Protein AF-A0A965MDY2-F1 (afdb_monomer_lite)

Foldseek 3Di:
DDPVLVVVVVCLVVLHWDDDDQWTWDADPVSWTFIGGNNHTFWIWDADPVRDIDIDGDLVSCQVDVDPVSQVNCVSVVFQWDADPQFIDTPPHTRHGD

Structure (mmCIF, N/CA/C/O backbone):
data_AF-A0A965MDY2-F1
#
_entry.id   AF-A0A965MDY2-F1
#
loop_
_atom_site.group_PDB
_atom_site.id
_atom_site.type_symbol
_atom_site.label_atom_id
_atom_site.label_alt_id
_atom_site.label_comp_id
_atom_site.label_asym_id
_atom_site.label_entity_id
_atom_site.label_seq_id
_atom_site.pdbx_PDB_ins_code
_atom_site.Cartn_x
_atom_site.Cartn_y
_atom_site.Cartn_z
_atom_site.occupancy
_atom_site.B_iso_or_equiv
_atom_site.auth_seq_id
_atom_site.auth_comp_id
_atom_site.auth_asym_id
_atom_site.auth_atom_id
_atom_site.pdbx_PDB_model_num
ATOM 1 N N . MET A 1 1 ? 6.616 -3.740 12.378 1.00 79.31 1 MET A N 1
ATOM 2 C CA . MET A 1 1 ? 6.148 -4.257 11.073 1.00 79.31 1 MET A CA 1
ATOM 3 C C . MET A 1 1 ? 5.757 -5.728 11.223 1.00 79.31 1 MET A C 1
ATOM 5 O O . MET A 1 1 ? 6.551 -6.496 11.761 1.00 79.31 1 MET A O 1
ATOM 9 N N . ARG A 1 2 ? 4.534 -6.100 10.824 1.00 93.31 2 ARG A N 1
ATOM 10 C CA . ARG A 1 2 ? 3.957 -7.462 10.890 1.00 93.31 2 ARG A CA 1
ATOM 11 C C . ARG A 1 2 ? 4.577 -8.383 9.825 1.00 93.31 2 ARG A C 1
ATOM 13 O O . ARG A 1 2 ? 5.102 -7.896 8.832 1.00 93.31 2 ARG A O 1
ATOM 20 N N . GLN A 1 3 ? 4.466 -9.707 9.978 1.00 96.00 3 GLN A N 1
ATOM 21 C CA . GLN A 1 3 ? 5.024 -10.676 9.014 1.00 96.00 3 GLN A CA 1
ATOM 22 C C . GLN A 1 3 ? 4.501 -10.463 7.581 1.00 96.00 3 GLN A C 1
ATOM 24 O O . GLN A 1 3 ? 5.283 -10.374 6.642 1.00 96.00 3 GLN A O 1
ATOM 29 N N . ILE A 1 4 ? 3.187 -10.287 7.428 1.00 96.81 4 ILE A N 1
ATOM 30 C CA . ILE A 1 4 ? 2.542 -9.981 6.141 1.00 96.81 4 ILE A CA 1
ATOM 31 C C . ILE A 1 4 ? 3.070 -8.684 5.496 1.00 96.81 4 ILE A C 1
ATOM 33 O O . ILE A 1 4 ? 3.153 -8.590 4.280 1.00 96.81 4 ILE A O 1
ATOM 37 N N . GLU A 1 5 ? 3.473 -7.692 6.295 1.00 97.75 5 GLU A N 1
ATOM 38 C CA . GLU A 1 5 ? 4.050 -6.437 5.792 1.00 97.75 5 GLU A CA 1
ATOM 39 C C . GLU A 1 5 ? 5.488 -6.635 5.313 1.00 97.75 5 GLU A C 1
ATOM 41 O O . GLU A 1 5 ? 5.860 -6.102 4.274 1.00 97.75 5 GLU A O 1
ATOM 46 N N . LYS A 1 6 ? 6.279 -7.448 6.025 1.00 98.00 6 LYS A N 1
ATOM 47 C CA . LYS A 1 6 ? 7.633 -7.818 5.591 1.00 98.00 6 LYS A CA 1
ATOM 48 C C . LYS A 1 6 ? 7.599 -8.574 4.263 1.00 98.00 6 LYS A C 1
ATOM 50 O O . LYS A 1 6 ? 8.365 -8.255 3.362 1.00 98.00 6 LYS A O 1
ATOM 55 N N . GLU A 1 7 ? 6.697 -9.548 4.139 1.00 98.25 7 GLU A N 1
ATOM 56 C CA . GLU A 1 7 ? 6.526 -10.339 2.914 1.00 98.25 7 GLU A CA 1
ATOM 57 C C . GLU A 1 7 ? 6.033 -9.484 1.737 1.00 98.25 7 GLU A C 1
ATOM 59 O O . GLU A 1 7 ? 6.542 -9.633 0.628 1.00 98.25 7 GLU A O 1
ATOM 64 N N . MET A 1 8 ? 5.114 -8.544 1.989 1.00 98.25 8 MET A N 1
ATOM 65 C CA . MET A 1 8 ? 4.680 -7.543 1.009 1.00 98.25 8 MET A CA 1
ATOM 66 C C . MET A 1 8 ? 5.859 -6.695 0.513 1.00 98.25 8 MET A C 1
ATOM 68 O O . MET A 1 8 ? 6.055 -6.568 -0.694 1.00 98.25 8 MET A O 1
ATOM 72 N N . CYS A 1 9 ? 6.661 -6.133 1.422 1.00 98.00 9 CYS A N 1
ATOM 73 C CA . CYS A 1 9 ? 7.816 -5.318 1.045 1.00 98.00 9 CYS A CA 1
ATOM 74 C C . CYS A 1 9 ? 8.869 -6.138 0.286 1.00 98.00 9 CYS A C 1
ATOM 76 O O . CYS A 1 9 ? 9.394 -5.659 -0.716 1.00 98.00 9 CYS A O 1
ATOM 78 N N . ALA A 1 10 ? 9.132 -7.381 0.703 1.00 98.19 10 ALA A N 1
ATOM 79 C CA . ALA A 1 10 ? 10.027 -8.285 -0.019 1.00 98.19 10 ALA A CA 1
ATOM 80 C C . ALA A 1 10 ? 9.533 -8.540 -1.451 1.00 98.19 10 ALA A C 1
ATOM 82 O O . ALA A 1 10 ? 10.301 -8.407 -2.395 1.00 98.19 10 ALA A O 1
ATOM 83 N N . ALA A 1 11 ? 8.234 -8.797 -1.637 1.00 98.00 11 ALA A N 1
ATOM 84 C CA . ALA A 1 11 ? 7.665 -8.996 -2.967 1.00 98.00 11 ALA A CA 1
ATOM 85 C C . ALA A 1 11 ? 7.825 -7.768 -3.886 1.00 98.00 11 ALA A C 1
ATOM 87 O O . ALA A 1 11 ? 8.104 -7.921 -5.075 1.00 98.00 11 ALA A O 1
ATOM 88 N N . ILE A 1 12 ? 7.703 -6.554 -3.336 1.00 97.88 12 ILE A N 1
ATOM 89 C CA . ILE A 1 12 ? 7.942 -5.306 -4.079 1.00 97.88 12 ILE A CA 1
ATOM 90 C C . ILE A 1 12 ? 9.416 -5.184 -4.487 1.00 97.88 12 ILE A C 1
ATOM 92 O O . ILE A 1 12 ? 9.709 -4.825 -5.630 1.00 97.88 12 ILE A O 1
ATOM 96 N N . VAL A 1 13 ? 10.342 -5.499 -3.577 1.00 96.81 13 VAL A N 1
ATOM 97 C CA . VAL A 1 13 ? 11.790 -5.468 -3.843 1.00 96.81 13 VAL A CA 1
ATOM 98 C C . VAL A 1 13 ? 12.173 -6.475 -4.929 1.00 96.81 13 VAL A C 1
ATOM 100 O O . VAL A 1 13 ? 12.847 -6.097 -5.893 1.00 96.81 13 VAL A O 1
ATOM 103 N N . ASP A 1 14 ? 11.672 -7.706 -4.805 1.00 96.38 14 ASP A N 1
ATOM 104 C CA . ASP A 1 14 ? 11.910 -8.834 -5.714 1.00 96.38 14 ASP A CA 1
ATOM 105 C C . ASP A 1 14 ? 11.169 -8.698 -7.054 1.00 96.38 14 ASP A C 1
ATOM 107 O O . ASP A 1 14 ? 11.382 -9.495 -7.966 1.00 96.38 14 ASP A O 1
ATOM 111 N N . ARG A 1 15 ? 10.285 -7.700 -7.184 1.00 95.69 15 ARG A N 1
ATOM 112 C CA . ARG A 1 15 ? 9.410 -7.485 -8.346 1.00 95.69 15 ARG A CA 1
ATOM 113 C C . ARG A 1 15 ? 8.567 -8.706 -8.714 1.00 95.69 15 ARG A C 1
ATOM 115 O O . ARG A 1 15 ? 8.432 -9.048 -9.888 1.00 95.69 15 ARG A O 1
ATOM 122 N N . ARG A 1 16 ? 7.997 -9.361 -7.706 1.00 96.62 16 ARG A N 1
ATOM 123 C CA . ARG A 1 16 ? 7.186 -10.568 -7.884 1.00 96.62 16 ARG A CA 1
ATOM 124 C C . ARG A 1 16 ? 5.755 -10.357 -7.425 1.00 96.62 16 ARG A C 1
ATOM 126 O O . ARG A 1 16 ? 5.496 -9.666 -6.438 1.00 96.62 16 ARG A O 1
ATOM 133 N N . ASP A 1 17 ? 4.843 -11.034 -8.106 1.00 98.19 17 ASP A N 1
ATOM 134 C CA . ASP A 1 17 ? 3.471 -11.164 -7.640 1.00 98.19 17 ASP A CA 1
ATOM 135 C C . ASP A 1 17 ? 3.445 -11.930 -6.314 1.00 98.19 17 ASP A C 1
ATOM 137 O O . ASP A 1 17 ? 4.195 -12.887 -6.082 1.00 98.19 17 ASP A O 1
ATOM 141 N N . TRP A 1 18 ? 2.593 -11.472 -5.405 1.00 98.56 18 TRP A N 1
ATOM 142 C CA . TRP A 1 18 ? 2.444 -12.074 -4.090 1.00 98.56 18 TRP A CA 1
ATOM 143 C C . TRP A 1 18 ? 1.078 -11.747 -3.504 1.00 98.56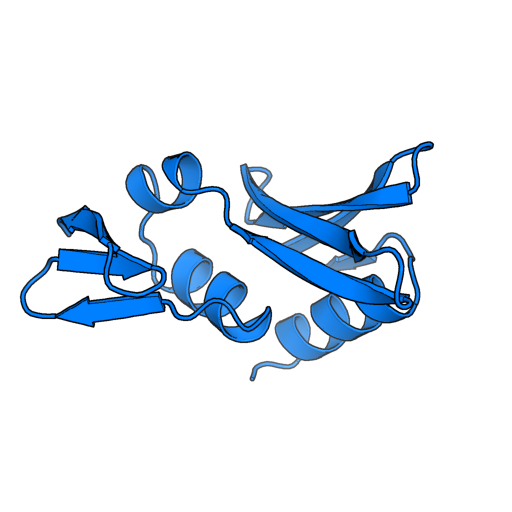 18 TRP A C 1
ATOM 145 O O . TRP A 1 18 ? 0.565 -10.641 -3.649 1.00 98.56 18 TRP A O 1
ATOM 155 N N . SER A 1 19 ? 0.498 -12.697 -2.785 1.00 97.94 19 SER A N 1
ATOM 156 C CA . SER A 1 19 ? -0.749 -12.497 -2.060 1.00 97.94 19 SER A CA 1
ATOM 157 C C . SER A 1 19 ? -0.734 -13.281 -0.766 1.00 97.94 19 SER A C 1
ATOM 159 O O . SER A 1 19 ? -0.314 -14.439 -0.749 1.00 97.94 19 SER A O 1
ATOM 161 N N . LYS A 1 20 ? -1.248 -12.674 0.298 1.00 97.75 20 LYS A N 1
ATOM 162 C CA . LYS A 1 20 ? -1.494 -13.346 1.568 1.00 97.75 20 LYS A CA 1
ATOM 163 C C . LYS A 1 20 ? -2.652 -12.682 2.288 1.00 97.75 20 LYS A C 1
ATOM 165 O O . LYS A 1 20 ? -2.694 -11.456 2.389 1.00 97.75 20 LYS A O 1
ATOM 170 N N . ASP A 1 21 ? -3.567 -13.495 2.803 1.00 96.44 21 ASP A N 1
ATOM 171 C CA . ASP A 1 21 ? -4.783 -13.047 3.477 1.00 96.44 21 ASP A CA 1
ATOM 172 C C . ASP A 1 21 ? -5.524 -11.978 2.649 1.00 96.44 21 ASP A C 1
ATOM 174 O O . ASP A 1 21 ? -6.021 -12.242 1.557 1.00 96.44 21 ASP A O 1
ATOM 178 N N . ASN A 1 22 ? -5.560 -10.744 3.147 1.00 96.25 22 ASN A N 1
ATOM 179 C CA . ASN A 1 22 ? -6.224 -9.606 2.527 1.00 96.25 22 ASN A CA 1
ATOM 180 C C . ASN A 1 22 ? -5.287 -8.680 1.741 1.00 96.25 22 ASN A C 1
ATOM 182 O O . ASN A 1 22 ? -5.751 -7.654 1.254 1.00 96.25 22 ASN A O 1
ATOM 186 N N . THR A 1 23 ? -3.988 -8.968 1.654 1.00 98.12 23 THR A N 1
ATOM 187 C CA . THR A 1 23 ? -2.993 -8.081 1.033 1.00 98.12 23 THR A CA 1
ATOM 188 C C . THR A 1 23 ? -2.403 -8.737 -0.217 1.00 98.12 23 THR A C 1
ATOM 190 O O . THR A 1 23 ? -2.072 -9.922 -0.205 1.00 98.12 23 THR A O 1
ATOM 193 N N . ARG A 1 24 ? -2.260 -7.975 -1.306 1.00 98.56 24 ARG A N 1
ATOM 194 C CA . ARG A 1 24 ? -1.718 -8.465 -2.582 1.00 98.56 24 ARG A CA 1
ATOM 195 C C . ARG A 1 24 ? -0.803 -7.434 -3.231 1.00 98.56 24 ARG A C 1
ATOM 197 O O . ARG A 1 24 ? -1.114 -6.251 -3.215 1.00 98.56 24 ARG A O 1
ATOM 204 N N . VAL A 1 25 ? 0.274 -7.899 -3.847 1.00 98.56 25 VAL A N 1
ATOM 205 C CA . VAL A 1 25 ? 1.153 -7.158 -4.755 1.00 98.56 25 VAL A CA 1
ATOM 206 C C . VAL A 1 25 ? 1.011 -7.793 -6.135 1.00 98.56 25 VAL A C 1
ATOM 208 O O . VAL A 1 25 ? 1.100 -9.014 -6.258 1.00 98.56 25 VAL A O 1
ATOM 211 N N . HIS A 1 26 ? 0.755 -6.979 -7.154 1.00 98.44 26 HIS A N 1
ATOM 212 C CA . HIS A 1 26 ? 0.651 -7.428 -8.539 1.00 98.44 26 HIS A CA 1
ATOM 213 C C . HIS A 1 26 ? 1.427 -6.488 -9.456 1.00 98.44 26 HIS A C 1
ATOM 215 O O . HIS A 1 26 ? 1.163 -5.286 -9.471 1.00 98.44 26 HIS A O 1
ATOM 221 N N . PHE A 1 27 ? 2.363 -7.029 -10.223 1.00 97.81 27 PHE A N 1
ATOM 222 C CA . PHE A 1 27 ? 3.134 -6.297 -11.210 1.00 97.81 27 PHE A CA 1
ATOM 223 C C . PHE A 1 27 ? 2.446 -6.342 -12.572 1.00 97.81 27 PHE A C 1
ATOM 225 O O . PHE A 1 27 ? 2.129 -7.401 -13.109 1.00 97.81 27 PHE A O 1
ATOM 232 N N . THR A 1 28 ? 2.237 -5.166 -13.156 1.00 95.50 28 THR A N 1
ATOM 233 C CA . THR A 1 28 ? 1.753 -5.046 -14.533 1.00 95.50 28 THR A CA 1
ATOM 234 C C . THR A 1 28 ? 2.848 -5.432 -15.531 1.00 95.50 28 THR A C 1
ATOM 236 O O . THR A 1 28 ? 4.037 -5.461 -15.203 1.00 95.50 28 THR A O 1
ATOM 239 N N . CYS A 1 29 ? 2.476 -5.620 -16.801 1.00 91.75 29 CYS A N 1
ATOM 240 C CA . CYS A 1 29 ? 3.436 -5.825 -17.893 1.00 91.75 29 CYS A CA 1
ATOM 241 C C . CYS A 1 29 ? 4.432 -4.661 -18.068 1.00 91.75 29 CYS A C 1
ATOM 243 O O . CYS A 1 29 ? 5.529 -4.861 -18.577 1.00 91.75 29 CYS A O 1
ATOM 245 N N . THR A 1 30 ? 4.078 -3.455 -17.611 1.00 90.25 30 THR A N 1
ATOM 246 C CA . THR A 1 30 ? 4.956 -2.273 -17.607 1.00 90.25 30 THR A CA 1
ATOM 247 C C . THR A 1 30 ? 5.889 -2.221 -16.397 1.00 90.25 30 THR A C 1
ATOM 249 O O . THR A 1 30 ? 6.729 -1.329 -16.294 1.00 90.25 30 THR A O 1
ATOM 252 N N . GLY A 1 31 ? 5.769 -3.175 -15.470 1.00 90.69 31 GLY A N 1
ATOM 253 C CA . GLY A 1 31 ? 6.623 -3.271 -14.297 1.00 90.69 31 GLY A CA 1
ATOM 254 C C . GLY A 1 31 ? 6.209 -2.390 -13.119 1.00 90.69 31 GLY A C 1
ATOM 255 O O . GLY A 1 31 ? 7.006 -2.266 -12.186 1.00 90.69 31 GLY A O 1
ATOM 256 N N . LEU A 1 32 ? 5.001 -1.816 -13.158 1.00 96.31 32 LEU A N 1
ATOM 257 C CA . LEU A 1 32 ? 4.370 -1.089 -12.057 1.00 96.31 32 LEU A CA 1
ATOM 258 C C . LEU A 1 32 ? 3.799 -2.094 -11.048 1.00 96.31 32 LEU A C 1
ATOM 260 O O . LEU A 1 32 ? 2.948 -2.908 -11.401 1.00 96.31 32 LEU A O 1
ATOM 264 N N . GLY A 1 33 ? 4.264 -2.042 -9.803 1.00 98.00 33 GLY A N 1
ATOM 265 C CA . GLY A 1 33 ? 3.771 -2.882 -8.716 1.00 98.00 33 GLY A CA 1
ATOM 266 C C . GLY A 1 33 ? 2.559 -2.250 -8.043 1.00 98.00 33 GLY A C 1
ATOM 267 O O . GLY A 1 33 ? 2.694 -1.261 -7.336 1.00 98.00 33 GLY A O 1
ATOM 268 N N . ARG A 1 34 ? 1.377 -2.830 -8.220 1.00 98.44 34 ARG A N 1
ATOM 269 C CA . ARG A 1 34 ? 0.139 -2.386 -7.572 1.00 98.44 34 ARG A CA 1
ATOM 270 C C . ARG A 1 34 ? -0.095 -3.150 -6.281 1.00 98.44 34 ARG A C 1
ATOM 272 O O . ARG A 1 34 ? -0.163 -4.382 -6.285 1.00 98.44 34 ARG A O 1
ATOM 279 N N . VAL A 1 35 ? -0.269 -2.423 -5.184 1.00 98.50 35 VAL A N 1
ATOM 280 C CA . VAL A 1 35 ? -0.567 -2.983 -3.865 1.00 98.50 35 VAL A CA 1
ATOM 281 C C . VAL A 1 35 ? -2.058 -2.861 -3.585 1.00 98.50 35 VAL A C 1
ATOM 283 O O . VAL A 1 35 ? -2.644 -1.784 -3.692 1.00 98.50 35 VAL A O 1
ATOM 286 N N . TYR A 1 36 ? -2.672 -3.969 -3.185 1.00 98.56 36 TYR A N 1
ATOM 287 C CA . TYR A 1 36 ? -4.089 -4.064 -2.871 1.00 98.56 36 TYR A CA 1
ATOM 288 C C . TYR A 1 36 ? -4.313 -4.532 -1.437 1.00 98.56 36 TYR A C 1
ATOM 290 O O . TYR A 1 36 ? -3.600 -5.404 -0.934 1.00 98.56 36 TYR A O 1
ATOM 298 N N . LEU A 1 37 ? -5.364 -4.003 -0.816 1.00 98.12 37 LEU A N 1
ATOM 299 C CA . LEU A 1 37 ? -5.890 -4.433 0.473 1.00 98.12 37 LEU A CA 1
ATOM 300 C C . LEU A 1 37 ? -7.395 -4.694 0.342 1.00 98.12 37 LEU A C 1
ATOM 302 O O . LEU A 1 37 ? -8.143 -3.803 -0.045 1.00 98.12 37 LEU A O 1
ATOM 306 N N . HIS A 1 38 ? -7.844 -5.910 0.659 1.00 95.75 38 HIS A N 1
ATOM 307 C CA . HI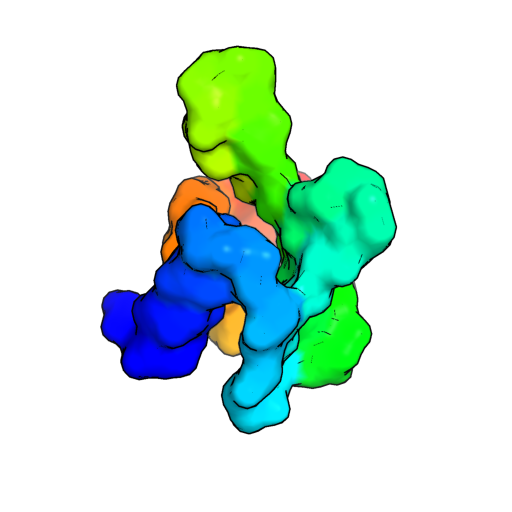S A 1 38 ? -9.227 -6.363 0.446 1.00 95.75 38 HIS A CA 1
ATOM 308 C C . HIS A 1 38 ? -9.727 -6.118 -0.992 1.00 95.75 38 HIS A C 1
ATOM 310 O O . HIS A 1 38 ? -10.888 -5.799 -1.213 1.00 95.75 38 HIS A O 1
ATOM 316 N N . GLY A 1 39 ? -8.830 -6.232 -1.977 1.00 96.69 39 GLY A N 1
ATOM 317 C CA . GLY A 1 39 ? -9.132 -5.944 -3.382 1.00 96.69 39 GLY A CA 1
ATOM 318 C C . GLY A 1 39 ? -9.088 -4.459 -3.765 1.00 96.69 39 GLY A C 1
ATOM 319 O O . GLY A 1 39 ? -9.039 -4.164 -4.955 1.00 96.69 39 GLY A O 1
ATOM 320 N N . ASN A 1 40 ? -9.007 -3.534 -2.804 1.00 97.81 40 ASN A N 1
ATOM 321 C CA . ASN A 1 40 ? -8.888 -2.098 -3.068 1.00 97.81 40 ASN A CA 1
ATOM 322 C C . ASN A 1 40 ? -7.432 -1.703 -3.313 1.00 97.81 40 ASN A C 1
ATOM 324 O O . ASN A 1 40 ? -6.546 -2.112 -2.564 1.00 97.81 40 ASN A O 1
ATOM 328 N N . HIS A 1 41 ? -7.177 -0.900 -4.343 1.00 98.31 41 HIS A N 1
ATOM 329 C CA . HIS A 1 41 ? -5.838 -0.421 -4.679 1.00 98.31 41 HIS A CA 1
ATOM 330 C C . HIS A 1 41 ? -5.367 0.643 -3.681 1.00 98.31 41 HIS A C 1
ATOM 332 O O . HIS A 1 41 ? -5.938 1.726 -3.641 1.00 98.31 41 HIS A O 1
ATOM 338 N N . ILE A 1 42 ? -4.319 0.369 -2.900 1.00 98.44 42 ILE A N 1
ATOM 339 C CA . ILE A 1 42 ? -3.849 1.284 -1.847 1.00 98.44 42 ILE A CA 1
ATOM 340 C C . ILE A 1 42 ? -2.553 2.019 -2.188 1.00 98.44 42 ILE A C 1
ATOM 342 O O . ILE A 1 42 ? -2.319 3.080 -1.617 1.00 98.44 42 ILE A O 1
ATOM 346 N N . ALA A 1 43 ? -1.706 1.494 -3.072 1.00 98.50 43 ALA A N 1
ATOM 347 C CA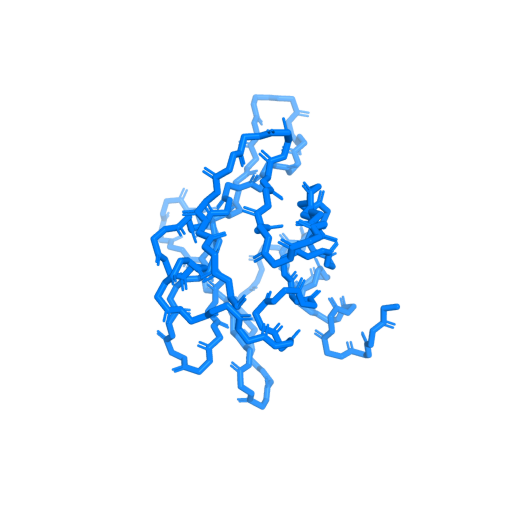 . ALA A 1 43 ? -0.463 2.157 -3.455 1.00 98.50 43 ALA A CA 1
ATOM 348 C C . ALA A 1 43 ? 0.125 1.568 -4.738 1.00 98.50 43 ALA A C 1
ATOM 350 O O . ALA A 1 43 ? 0.067 0.356 -4.952 1.00 98.50 43 ALA A O 1
ATOM 351 N N . ASP A 1 44 ? 0.787 2.425 -5.502 1.00 98.50 44 ASP A N 1
ATOM 352 C CA . ASP A 1 44 ? 1.676 2.046 -6.588 1.00 98.50 44 ASP A CA 1
ATOM 353 C C . ASP A 1 44 ? 3.131 2.029 -6.102 1.00 98.50 44 ASP A C 1
ATOM 355 O O . ASP A 1 44 ? 3.563 2.888 -5.331 1.00 98.50 44 ASP A O 1
ATOM 359 N N . ALA A 1 45 ? 3.904 1.066 -6.589 1.00 98.06 45 ALA A N 1
ATOM 360 C CA . ALA A 1 45 ? 5.333 0.925 -6.370 1.00 98.06 45 ALA A CA 1
ATOM 361 C C . ALA A 1 45 ? 6.044 0.849 -7.723 1.00 98.06 45 ALA A C 1
ATOM 363 O O . ALA A 1 45 ? 5.777 -0.034 -8.540 1.00 98.06 45 ALA A O 1
ATOM 364 N N . HIS A 1 46 ? 6.976 1.760 -7.970 1.00 95.50 46 HIS A N 1
ATOM 365 C CA . HIS A 1 46 ? 7.786 1.766 -9.187 1.00 95.50 46 HIS A CA 1
ATOM 366 C C . HIS A 1 46 ? 9.235 2.108 -8.858 1.00 95.50 46 HIS A C 1
ATOM 368 O O . HIS A 1 46 ? 9.539 2.592 -7.771 1.00 95.50 46 HIS A O 1
ATOM 374 N N . ARG A 1 47 ? 10.152 1.838 -9.788 1.00 94.44 47 ARG A N 1
ATOM 375 C CA . ARG A 1 47 ? 11.543 2.280 -9.657 1.00 94.44 47 ARG A CA 1
ATOM 376 C C . ARG A 1 47 ? 11.727 3.588 -10.410 1.00 94.44 47 ARG A C 1
ATOM 378 O O . ARG A 1 47 ? 11.279 3.703 -11.548 1.00 94.44 47 ARG A O 1
ATOM 385 N N . ASN A 1 48 ? 12.372 4.560 -9.776 1.00 93.50 48 ASN A N 1
ATOM 386 C CA . ASN A 1 48 ? 12.799 5.773 -10.465 1.00 93.50 48 ASN A CA 1
ATOM 387 C C . ASN A 1 48 ? 14.049 5.502 -11.322 1.00 93.50 48 ASN A C 1
ATOM 389 O O . ASN A 1 48 ? 14.594 4.397 -11.327 1.00 93.50 48 ASN A O 1
ATOM 393 N N . TYR A 1 49 ? 14.526 6.532 -12.022 1.00 90.50 49 TYR A N 1
ATOM 394 C CA . TYR A 1 49 ? 15.716 6.452 -12.875 1.00 90.50 49 TYR A CA 1
ATOM 395 C C . TYR A 1 49 ? 16.974 5.950 -12.138 1.00 90.50 49 TYR A C 1
ATOM 397 O O . TYR A 1 49 ? 17.804 5.263 -12.723 1.00 90.50 49 TYR A O 1
ATOM 405 N N . TYR A 1 50 ? 17.087 6.230 -10.837 1.00 93.25 50 TYR A N 1
ATOM 406 C CA . TYR A 1 50 ? 18.211 5.813 -9.992 1.00 93.25 50 TYR A CA 1
ATOM 407 C C . TYR A 1 50 ? 18.052 4.397 -9.414 1.00 93.25 50 TYR A C 1
ATOM 409 O O . TYR A 1 50 ? 18.874 3.956 -8.616 1.00 93.25 50 TYR A O 1
ATOM 417 N N . GLY A 1 51 ? 16.989 3.677 -9.783 1.00 89.50 51 GLY A N 1
ATOM 418 C CA . GLY A 1 51 ? 16.707 2.325 -9.303 1.00 89.50 51 GLY A CA 1
ATOM 419 C C . GLY A 1 51 ? 16.072 2.259 -7.911 1.00 89.50 51 GLY A C 1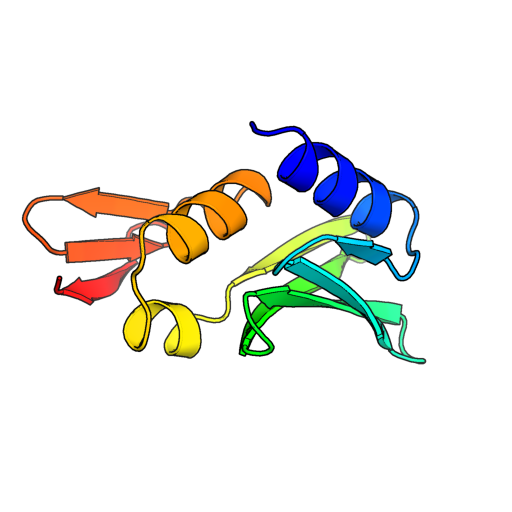
ATOM 420 O O . GLY A 1 51 ? 15.743 1.156 -7.462 1.00 89.50 51 GLY A O 1
ATOM 421 N N . SER A 1 52 ? 15.848 3.398 -7.251 1.00 94.56 52 SER A N 1
ATOM 422 C CA . SER A 1 52 ? 15.170 3.477 -5.954 1.00 94.56 52 SER A CA 1
ATOM 423 C C . SER A 1 52 ? 13.680 3.197 -6.104 1.00 94.56 52 SER A C 1
ATOM 425 O O . SER A 1 52 ? 13.049 3.649 -7.061 1.00 94.56 52 SER A O 1
ATOM 427 N N . ILE A 1 53 ? 13.108 2.471 -5.143 1.00 95.94 53 ILE A N 1
ATOM 428 C CA . ILE A 1 53 ? 11.668 2.212 -5.100 1.00 95.94 53 ILE A CA 1
ATOM 429 C C . ILE A 1 53 ? 10.964 3.472 -4.598 1.00 95.94 53 ILE A C 1
ATOM 431 O O . ILE A 1 53 ? 11.257 3.966 -3.512 1.00 95.94 53 ILE A O 1
ATOM 435 N N . VAL A 1 54 ? 10.030 3.971 -5.397 1.00 96.81 54 VAL A N 1
ATOM 436 C CA . VAL A 1 54 ? 9.136 5.078 -5.074 1.00 96.81 54 VAL A CA 1
ATOM 437 C C . VAL A 1 54 ? 7.747 4.505 -4.844 1.00 96.81 54 VAL A C 1
ATOM 439 O O . VAL A 1 54 ? 7.238 3.734 -5.663 1.00 96.81 54 VAL A O 1
ATOM 442 N N . ILE A 1 55 ? 7.149 4.884 -3.716 1.00 98.00 55 ILE A N 1
ATOM 443 C CA . ILE A 1 55 ? 5.791 4.503 -3.344 1.00 98.00 55 ILE A CA 1
ATOM 444 C C . ILE A 1 55 ? 4.878 5.708 -3.522 1.00 98.00 55 ILE A C 1
ATOM 446 O O . ILE A 1 55 ? 5.118 6.766 -2.944 1.00 98.00 55 ILE A O 1
ATOM 450 N N . THR A 1 56 ? 3.804 5.526 -4.280 1.00 97.94 56 THR A N 1
ATOM 451 C CA . THR A 1 56 ? 2.751 6.524 -4.457 1.00 97.94 56 THR A CA 1
ATOM 452 C C . THR A 1 56 ? 1.473 5.997 -3.803 1.00 97.94 56 THR A C 1
ATOM 454 O O . THR A 1 56 ? 0.856 5.071 -4.334 1.00 97.94 56 THR A O 1
ATOM 457 N N . PRO A 1 57 ? 1.071 6.517 -2.628 1.00 98.00 57 PRO A N 1
ATOM 458 C CA . PRO A 1 57 ? -0.146 6.073 -1.959 1.00 98.00 57 PRO A CA 1
ATOM 459 C C . PRO A 1 57 ? -1.392 6.503 -2.737 1.00 98.00 57 PRO A C 1
ATOM 461 O O . PRO A 1 57 ? -1.487 7.633 -3.213 1.00 98.00 57 PRO A O 1
ATOM 464 N N . ASN A 1 58 ? -2.392 5.628 -2.792 1.00 97.94 58 ASN A N 1
ATOM 465 C CA . ASN A 1 58 ? -3.711 5.967 -3.306 1.00 97.94 58 ASN A CA 1
ATOM 466 C C . ASN A 1 58 ? -4.486 6.759 -2.242 1.00 97.94 58 ASN A C 1
ATOM 468 O O . ASN A 1 58 ? -5.038 6.194 -1.290 1.00 97.94 58 ASN A O 1
ATOM 472 N N . ARG A 1 59 ? -4.491 8.085 -2.401 1.00 97.44 59 ARG A N 1
ATOM 473 C CA . ARG A 1 59 ? -5.094 9.031 -1.452 1.00 97.44 59 ARG A CA 1
ATOM 474 C C . ARG A 1 59 ? -6.611 8.863 -1.366 1.00 97.44 59 ARG A C 1
ATOM 476 O O . ARG A 1 59 ? -7.142 8.879 -0.260 1.00 97.44 59 ARG A O 1
ATOM 483 N N . ASP A 1 60 ? -7.277 8.597 -2.488 1.00 97.25 60 ASP A N 1
ATOM 484 C CA . ASP A 1 60 ? -8.734 8.421 -2.546 1.00 97.25 60 ASP A CA 1
ATOM 485 C C . ASP A 1 60 ? -9.175 7.169 -1.788 1.00 97.25 60 ASP A C 1
ATOM 487 O O . ASP A 1 60 ? -10.097 7.203 -0.975 1.00 97.25 60 ASP A O 1
ATOM 491 N N . THR A 1 61 ? -8.456 6.058 -1.980 1.00 96.94 61 THR A N 1
ATOM 492 C CA . THR A 1 61 ? -8.746 4.813 -1.249 1.00 96.94 61 THR A CA 1
ATOM 493 C C . THR A 1 61 ? -8.501 4.975 0.249 1.00 96.94 61 THR A C 1
ATOM 495 O O . THR A 1 61 ? -9.262 4.442 1.058 1.00 96.94 61 THR A O 1
ATOM 498 N N . LEU A 1 62 ? -7.471 5.728 0.649 1.00 97.12 62 LEU A N 1
ATOM 499 C CA . LEU A 1 62 ? -7.264 6.050 2.059 1.00 97.12 62 LEU A CA 1
ATOM 500 C C . LEU A 1 62 ? -8.392 6.928 2.615 1.00 97.12 62 LEU A C 1
ATOM 502 O O . LEU A 1 62 ? -8.846 6.661 3.724 1.00 97.12 62 LEU A O 1
ATOM 506 N N . ALA A 1 63 ? -8.839 7.940 1.867 1.00 96.50 63 ALA A N 1
ATOM 507 C CA . ALA A 1 63 ? -9.926 8.825 2.276 1.00 96.50 63 ALA A CA 1
ATOM 508 C C . ALA A 1 63 ? -11.251 8.070 2.455 1.00 96.50 63 ALA A C 1
ATOM 510 O O . ALA A 1 63 ? -11.970 8.305 3.422 1.00 96.50 63 ALA A O 1
ATOM 511 N N . GLN A 1 64 ? -11.547 7.129 1.556 1.00 96.50 64 GLN A N 1
ATOM 512 C CA . GLN A 1 64 ? -12.775 6.336 1.591 1.00 96.50 64 GLN A CA 1
ATOM 513 C C . GLN A 1 64 ? -12.737 5.217 2.644 1.00 96.50 64 GLN A C 1
ATOM 515 O O . GLN A 1 64 ? -13.749 4.936 3.286 1.00 96.50 64 GLN A O 1
ATOM 520 N N . TRP A 1 65 ? -11.573 4.593 2.862 1.00 95.94 65 TRP A N 1
ATOM 521 C CA . TRP A 1 65 ? -11.389 3.533 3.860 1.00 95.94 65 TRP A CA 1
ATOM 522 C C . TRP A 1 65 ? -10.178 3.792 4.766 1.00 95.94 65 TRP A C 1
ATOM 524 O O . TRP A 1 65 ? -9.183 3.050 4.713 1.00 95.94 65 TRP A O 1
ATOM 534 N N . PRO A 1 66 ? -10.270 4.765 5.690 1.00 96.12 66 PRO A N 1
ATOM 535 C CA . PRO A 1 66 ? -9.186 5.151 6.597 1.00 96.12 66 PRO A CA 1
ATOM 536 C C . PRO A 1 66 ? -9.003 4.177 7.780 1.00 96.12 66 PRO A C 1
ATOM 538 O O . PRO A 1 66 ? -8.698 4.553 8.920 1.00 96.12 66 PRO A O 1
ATOM 541 N N . THR A 1 67 ? -9.182 2.884 7.509 1.00 96.12 67 THR A N 1
ATOM 542 C CA . THR A 1 67 ? -9.159 1.808 8.499 1.00 96.12 67 THR A CA 1
ATOM 543 C C . THR A 1 67 ? -7.767 1.633 9.121 1.00 96.12 67 THR A C 1
ATOM 545 O O . THR A 1 67 ? -6.749 1.992 8.512 1.00 96.12 67 THR A O 1
ATOM 548 N N . PRO A 1 68 ? -7.668 1.031 10.324 1.00 96.25 68 PRO A N 1
ATOM 549 C CA . PRO A 1 68 ? -6.379 0.705 10.931 1.00 96.25 68 PRO A CA 1
ATOM 550 C C . PRO A 1 68 ? -5.474 -0.134 10.017 1.00 96.25 68 PRO A C 1
ATOM 552 O O . PRO A 1 68 ? -4.266 0.098 9.971 1.00 96.25 68 PRO A O 1
ATOM 555 N N . THR A 1 69 ? -6.047 -1.072 9.255 1.00 96.00 69 THR A N 1
ATOM 556 C CA . THR A 1 69 ? -5.288 -1.945 8.351 1.00 96.00 69 THR A CA 1
ATOM 557 C C . THR A 1 69 ? -4.754 -1.176 7.143 1.00 96.00 69 THR A C 1
ATOM 559 O O . THR A 1 69 ? -3.571 -1.321 6.837 1.00 96.00 69 THR A O 1
ATOM 562 N N . THR A 1 70 ? -5.559 -0.301 6.519 1.00 97.06 70 THR A N 1
ATOM 563 C CA . THR A 1 70 ? -5.109 0.575 5.416 1.00 97.06 70 THR A CA 1
ATOM 564 C C . THR A 1 70 ? -3.915 1.418 5.859 1.00 97.06 70 THR A C 1
ATOM 566 O O . THR A 1 70 ? -2.856 1.391 5.232 1.00 97.06 70 THR A O 1
ATOM 569 N N . LYS A 1 71 ? -4.039 2.088 7.013 1.00 96.88 71 LYS A N 1
ATOM 570 C CA . LYS A 1 71 ? -2.969 2.923 7.580 1.00 96.88 71 LYS A CA 1
ATOM 571 C C . LYS A 1 71 ? -1.711 2.117 7.914 1.00 96.88 71 LYS A C 1
ATOM 573 O O . LYS A 1 71 ? -0.606 2.586 7.660 1.00 96.88 71 LYS A O 1
ATOM 578 N N . SER A 1 72 ? -1.859 0.909 8.464 1.00 97.00 72 SER A N 1
ATOM 579 C CA . SER A 1 72 ? -0.726 0.020 8.773 1.00 97.00 72 SER A CA 1
ATOM 580 C C . SER A 1 72 ? 0.056 -0.359 7.514 1.00 97.00 72 SER A C 1
ATOM 582 O O . SER A 1 72 ? 1.281 -0.265 7.509 1.00 97.00 72 SER A O 1
ATOM 584 N N . ARG A 1 73 ? -0.639 -0.730 6.427 1.00 97.62 73 ARG A N 1
ATOM 585 C CA . ARG A 1 73 ? 0.000 -1.111 5.157 1.00 97.62 73 ARG A CA 1
ATOM 586 C C . ARG A 1 73 ? 0.736 0.049 4.506 1.00 97.62 73 ARG A C 1
ATOM 588 O O . ARG A 1 73 ? 1.888 -0.123 4.128 1.00 97.62 73 ARG A O 1
ATOM 595 N N . LEU A 1 74 ? 0.119 1.228 4.447 1.00 97.81 74 LEU A N 1
ATOM 596 C CA . LEU A 1 74 ? 0.766 2.418 3.891 1.00 97.81 74 LEU A CA 1
ATOM 597 C C . LEU A 1 74 ? 2.026 2.802 4.677 1.00 97.81 74 LEU A C 1
ATOM 599 O O . LEU A 1 74 ? 3.074 3.024 4.077 1.00 97.81 74 LEU A O 1
ATOM 603 N N . ARG A 1 75 ? 1.975 2.785 6.016 1.00 97.75 75 ARG A N 1
ATOM 604 C CA . ARG A 1 75 ? 3.172 3.038 6.839 1.00 97.75 75 ARG A CA 1
ATOM 605 C C . ARG A 1 75 ? 4.258 1.987 6.635 1.00 97.75 75 ARG A C 1
ATOM 607 O O . ARG A 1 75 ? 5.432 2.331 6.620 1.00 97.75 75 ARG A O 1
ATOM 614 N N . ALA A 1 76 ? 3.888 0.717 6.463 1.00 97.50 76 ALA A N 1
ATOM 615 C CA . ALA A 1 76 ? 4.858 -0.341 6.191 1.00 97.50 76 ALA A CA 1
ATOM 616 C C . ALA A 1 76 ? 5.582 -0.163 4.847 1.00 97.50 76 ALA A C 1
ATOM 618 O O . ALA A 1 76 ? 6.751 -0.524 4.745 1.00 97.50 76 ALA A O 1
ATOM 619 N N . LEU A 1 77 ? 4.913 0.433 3.856 1.00 97.25 77 LEU A N 1
ATOM 620 C CA . LEU A 1 77 ? 5.515 0.826 2.579 1.00 97.25 77 LEU A CA 1
ATOM 621 C C . LEU A 1 77 ? 6.409 2.076 2.689 1.00 97.25 77 LEU A C 1
ATOM 623 O O . LEU A 1 77 ? 7.028 2.465 1.708 1.00 97.25 77 LEU A O 1
ATOM 627 N N . GLY A 1 78 ? 6.489 2.712 3.862 1.00 96.88 78 GLY A N 1
ATOM 628 C CA . GLY A 1 78 ? 7.284 3.921 4.078 1.00 96.88 78 GLY A CA 1
ATOM 629 C C . GLY A 1 78 ? 6.534 5.228 3.816 1.00 96.88 78 GLY A C 1
ATOM 630 O O . GLY A 1 78 ? 7.153 6.286 3.819 1.00 96.88 78 GLY A O 1
ATOM 631 N N . VAL A 1 79 ? 5.210 5.188 3.624 1.00 97.38 79 VAL A N 1
ATOM 632 C CA . VAL A 1 79 ? 4.402 6.408 3.488 1.00 97.38 79 VAL A CA 1
ATOM 633 C C . VAL A 1 79 ? 4.364 7.145 4.825 1.00 97.38 79 VAL A C 1
ATOM 635 O O . VAL A 1 79 ? 3.995 6.566 5.855 1.00 97.38 79 VAL A O 1
ATOM 638 N N . ASN A 1 80 ? 4.685 8.438 4.806 1.00 96.62 80 ASN A N 1
ATOM 639 C CA . ASN A 1 80 ? 4.647 9.314 5.973 1.00 96.62 80 ASN A CA 1
ATOM 640 C C . ASN A 1 80 ? 3.203 9.712 6.324 1.00 96.62 80 ASN A C 1
ATOM 642 O O . ASN A 1 80 ? 2.745 10.829 6.079 1.00 96.62 80 ASN A O 1
ATOM 646 N N . LEU A 1 81 ? 2.463 8.743 6.863 1.00 96.44 81 LEU A N 1
ATOM 647 C CA . LEU A 1 81 ? 1.060 8.880 7.229 1.00 96.44 81 LEU A CA 1
ATOM 648 C C . LEU A 1 81 ? 0.917 9.198 8.718 1.00 96.44 81 LEU A C 1
ATOM 650 O O . LEU A 1 81 ? 1.160 8.346 9.587 1.00 96.44 81 LEU A O 1
ATOM 654 N N . THR A 1 82 ? 0.409 10.392 9.006 1.00 95.88 82 THR A N 1
ATOM 655 C CA . THR A 1 82 ? 0.131 10.874 10.362 1.00 95.88 82 THR A CA 1
ATOM 656 C C . THR A 1 82 ? -1.372 10.996 10.602 1.00 95.88 82 THR A C 1
ATOM 658 O O . THR A 1 82 ? -2.167 11.095 9.669 1.00 95.88 82 THR A O 1
ATOM 661 N N . GLN A 1 83 ? -1.779 10.912 11.868 1.00 95.31 83 GLN A N 1
ATOM 662 C CA . GLN A 1 83 ? -3.152 11.183 12.283 1.00 95.31 83 GLN A CA 1
ATOM 663 C C . GLN A 1 83 ? -3.107 12.040 13.545 1.00 95.31 83 GLN A C 1
ATOM 665 O O . GLN A 1 83 ? -2.532 11.614 14.548 1.00 95.31 83 GLN A O 1
ATOM 670 N N . LYS A 1 84 ? -3.700 13.233 13.500 1.00 94.56 84 LYS A N 1
ATOM 671 C CA . LYS A 1 84 ? -3.745 14.168 14.629 1.00 94.56 84 LYS A CA 1
ATOM 672 C C . LYS A 1 84 ? -5.133 14.788 14.708 1.00 94.56 84 LYS A C 1
ATOM 674 O O . LYS A 1 84 ? -5.616 15.315 13.717 1.00 94.56 84 LYS A O 1
ATOM 679 N N . ALA A 1 85 ? -5.752 14.720 15.889 1.00 93.62 85 ALA A N 1
ATOM 680 C CA . ALA A 1 85 ? -7.081 15.287 16.145 1.00 93.62 85 ALA A CA 1
ATOM 681 C C . ALA A 1 85 ? -8.130 14.905 15.074 1.00 93.62 85 ALA A C 1
ATOM 683 O O . ALA A 1 85 ? -8.812 15.767 14.542 1.00 93.62 85 ALA A O 1
ATOM 684 N N . GLY A 1 86 ? -8.202 13.619 14.706 1.00 92.88 86 GLY A N 1
ATOM 685 C CA . GLY A 1 86 ? -9.147 13.125 13.690 1.00 92.88 86 GLY A CA 1
ATOM 686 C C . GLY A 1 86 ? -8.711 13.346 12.237 1.00 92.88 86 GLY A C 1
ATOM 687 O O . GLY A 1 86 ? -9.158 12.622 11.359 1.00 92.88 86 GLY A O 1
ATOM 688 N N . VAL A 1 87 ? -7.763 14.241 11.960 1.00 96.06 87 VAL A N 1
ATOM 689 C CA . VAL A 1 87 ? -7.274 14.489 10.596 1.00 96.06 87 VAL A CA 1
ATOM 690 C C . VAL A 1 87 ? -6.159 13.511 10.239 1.00 96.06 87 VAL A C 1
ATOM 692 O O . VAL A 1 87 ? -5.181 13.375 10.979 1.00 96.06 87 VAL A O 1
ATOM 695 N N . ILE A 1 88 ? -6.301 12.829 9.103 1.00 96.88 88 ILE A N 1
ATOM 696 C CA . ILE A 1 88 ? -5.263 11.987 8.500 1.00 96.88 88 ILE A CA 1
ATOM 697 C C . ILE A 1 88 ? -4.540 12.795 7.428 1.00 96.88 88 ILE A C 1
ATOM 699 O O . ILE A 1 88 ? -5.185 13.341 6.535 1.00 96.88 88 ILE A O 1
ATOM 703 N N . SER A 1 89 ? -3.209 12.796 7.481 1.00 96.94 89 SER A N 1
ATOM 704 C CA . SER A 1 89 ? -2.353 13.513 6.534 1.00 96.94 89 SER A CA 1
ATOM 705 C C . SER A 1 89 ? -1.252 12.616 5.972 1.00 96.94 89 SER A C 1
ATOM 707 O O . SER A 1 89 ? -0.746 11.731 6.669 1.00 96.94 89 SER A O 1
ATOM 709 N N . ILE A 1 90 ? -0.854 12.873 4.727 1.00 97.12 90 ILE A N 1
ATOM 710 C CA . ILE A 1 90 ? 0.331 12.291 4.082 1.00 97.12 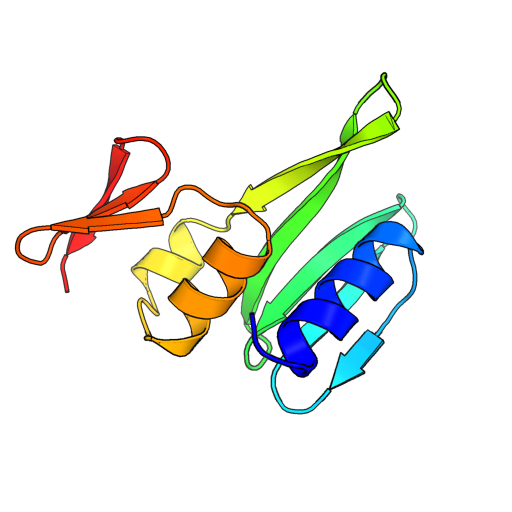90 ILE A CA 1
ATOM 711 C C . ILE A 1 90 ? 1.285 13.439 3.772 1.00 97.12 90 ILE A C 1
ATOM 713 O O . ILE A 1 90 ? 0.869 14.413 3.152 1.00 97.12 90 ILE A O 1
ATOM 717 N N . ASP A 1 91 ? 2.529 13.342 4.244 1.00 95.31 91 ASP A N 1
ATOM 718 C CA . ASP A 1 91 ? 3.563 14.371 4.038 1.00 95.31 91 ASP A CA 1
ATOM 719 C C . ASP A 1 91 ? 3.126 15.784 4.475 1.00 95.31 91 ASP A C 1
ATOM 721 O O . ASP A 1 91 ? 3.518 16.797 3.906 1.00 95.31 91 ASP A O 1
ATOM 725 N N . GLY A 1 92 ? 2.294 15.852 5.520 1.00 93.31 92 GLY A N 1
ATOM 726 C CA . GLY A 1 92 ? 1.755 17.101 6.067 1.00 93.31 92 GLY A CA 1
ATOM 727 C C . GLY A 1 92 ? 0.484 17.609 5.379 1.00 93.31 92 GLY A C 1
ATOM 728 O O . GLY A 1 92 ? -0.200 18.460 5.941 1.00 93.31 92 GLY A O 1
ATOM 729 N N . GLU A 1 93 ? 0.099 17.049 4.235 1.00 95.06 93 GLU A N 1
ATOM 730 C CA . GLU A 1 93 ? -1.122 17.424 3.522 1.00 95.06 93 GLU A CA 1
ATOM 731 C C . GLU A 1 93 ? -2.309 16.562 3.975 1.00 95.06 93 GLU A C 1
ATOM 733 O O . GLU A 1 93 ? -2.227 15.330 4.018 1.00 95.06 93 GLU A O 1
ATOM 738 N N . ALA A 1 94 ? -3.412 17.216 4.345 1.00 95.50 94 ALA A N 1
ATOM 739 C CA . ALA A 1 94 ? -4.614 16.557 4.844 1.00 95.50 94 ALA A CA 1
ATOM 740 C C . ALA A 1 94 ? -5.329 15.762 3.740 1.00 95.50 94 ALA A C 1
ATOM 742 O O . ALA A 1 94 ? -5.520 16.250 2.632 1.00 95.50 94 ALA A O 1
ATOM 743 N N . ILE A 1 95 ? -5.747 14.540 4.074 1.00 95.38 95 ILE A N 1
ATOM 744 C CA . ILE A 1 95 ? -6.443 13.610 3.174 1.00 95.38 95 ILE A CA 1
ATOM 745 C C . ILE A 1 95 ? -7.924 13.516 3.527 1.00 95.38 95 ILE A C 1
ATOM 747 O O . ILE A 1 95 ? -8.787 13.621 2.664 1.00 95.38 95 ILE A O 1
ATOM 751 N N . CYS A 1 96 ? -8.223 13.263 4.801 1.00 93.62 96 CYS A N 1
ATOM 752 C CA . CYS A 1 96 ? -9.584 13.069 5.292 1.00 93.62 96 CYS A CA 1
ATOM 753 C C . CYS A 1 96 ? -9.652 13.268 6.810 1.00 93.62 96 CYS A C 1
ATOM 755 O O . CYS A 1 96 ? -8.624 13.326 7.492 1.00 93.62 96 CYS A O 1
ATOM 757 N N . HIS A 1 97 ? -10.876 13.339 7.326 1.00 92.44 97 HIS A N 1
ATOM 758 C CA . HIS A 1 97 ? -11.173 13.310 8.753 1.00 92.44 97 HIS A CA 1
ATOM 759 C C . HIS A 1 97 ? -11.822 11.966 9.111 1.00 92.44 97 HIS A C 1
ATOM 761 O O . HIS A 1 97 ? -12.635 11.453 8.343 1.00 92.44 97 HIS A O 1
ATOM 767 N N . VAL A 1 98 ? -11.469 11.409 10.270 1.00 84.94 98 VAL A N 1
A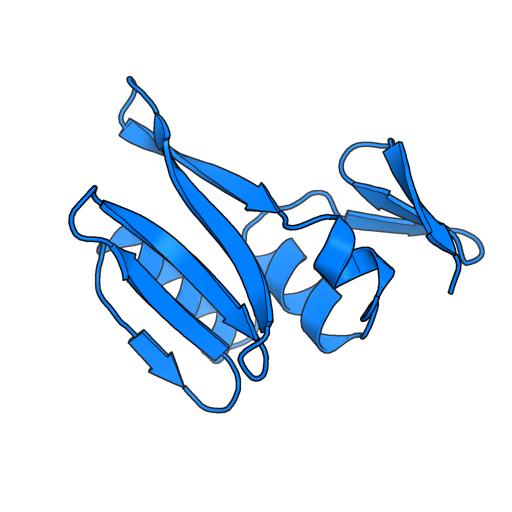TOM 768 C CA . VAL A 1 98 ? -12.035 10.176 10.849 1.00 84.94 98 VAL A CA 1
ATOM 769 C C . VAL A 1 98 ? -12.649 10.389 12.214 1.00 84.94 98 VAL A C 1
ATOM 771 O O . VAL A 1 98 ? -12.256 11.369 12.885 1.00 84.94 98 VAL A O 1
#

Radius of gyration: 13.13 Å; chains: 1; bounding box: 31×31×34 Å

pLDDT: mean 96.11, std 2.87, range [79.31, 98.56]

Sequence (98 aa):
MRQIEKEMCAAIVDRRDWSKDNTRVHFTCTGLGRVYLHGNHIADAHRNYYGSIVITPNRDTLAQWPTPTTKSRLRALGVNLTQKAGVISIDGEAICHV

Secondary structure (DSSP, 8-state):
--HHHHHHHHHHHTT--EEETTEEEEE-TT--EEEEETTEEEEEEEE-TTS-EEEEE-HHHHHH---HHHHHHHHHTT--EEEETTEEEETTEEEEE-